Protein AF-A0AAJ7SIP5-F1 (afdb_monomer_lite)

Sequence (105 aa):
MAARHVEEKEQEVKRLQAKYRQQITDLNSKSATFYKLSSDSFNLTAQEAESKLPKGPYVPVCGDLQGVVLSCYNNSGGQTLNCSAVAKQYMQCVNSAKQLLGKAS

Radius of gyration: 36.36 Å; chains: 1; bounding box: 70×30×94 Å

Foldseek 3Di:
DVVVVVVVVVVVVVVVVVVVVVVVVVVVVVVVVVVVVVVVVVVVVVVVVVVPPPPDDDDDQLVVLVVVLVVQCVPCPPVNVVSVVSVVVSVVSVVVVCVVVVVVD

Secondary structure (DSSP, 8-state):
-HHHHHHHHHHHHHHHHHHHHHHHHHHHHHHHHHHHHHHHHHHHHHHHHHHHS--S----TTHHHHHHHHHHHHHSTT-GGGGHHHHHHHHHHHHHHHHHHTT--

pLDDT: mean 91.19, std 10.36, range [43.22, 98.38]

Organism: Petromyzon marinus (NCBI:txid7757)

Structure (mmCIF, N/CA/C/O backbone):
data_AF-A0AAJ7SIP5-F1
#
_entry.id   AF-A0AAJ7SIP5-F1
#
loop_
_atom_site.group_PDB
_atom_site.id
_atom_site.type_symbol
_atom_site.label_atom_id
_atom_site.label_alt_id
_atom_site.label_comp_id
_atom_site.label_asym_id
_atom_site.label_entity_id
_atom_site.label_seq_id
_atom_site.pdbx_PDB_ins_code
_atom_site.Cartn_x
_atom_site.Cartn_y
_atom_site.Cartn_z
_atom_site.occupancy
_atom_site.B_iso_or_equiv
_atom_site.auth_seq_id
_atom_site.auth_comp_id
_atom_site.auth_asym_id
_atom_site.auth_atom_id
_atom_site.pdbx_PDB_model_num
ATOM 1 N N . MET A 1 1 ? 36.813 2.723 -61.925 1.00 63.69 1 MET A N 1
ATOM 2 C CA . MET A 1 1 ? 37.309 2.665 -60.529 1.00 63.69 1 MET A CA 1
ATOM 3 C C . MET A 1 1 ? 36.308 3.272 -59.545 1.00 63.69 1 MET A C 1
ATOM 5 O O . MET A 1 1 ? 35.931 2.569 -58.623 1.00 63.69 1 MET A O 1
ATOM 9 N N . ALA A 1 2 ? 35.791 4.490 -59.768 1.00 77.88 2 ALA A N 1
ATOM 10 C CA . ALA A 1 2 ? 34.805 5.131 -58.878 1.00 77.88 2 ALA A CA 1
ATOM 11 C C . ALA A 1 2 ? 33.551 4.279 -58.562 1.00 77.88 2 ALA A C 1
ATOM 13 O O . ALA A 1 2 ? 33.175 4.172 -57.402 1.00 77.88 2 ALA A O 1
ATOM 14 N N . ALA A 1 3 ? 32.960 3.604 -59.556 1.00 81.56 3 ALA A N 1
ATOM 15 C CA . ALA A 1 3 ? 31.771 2.761 -59.351 1.00 81.56 3 ALA A CA 1
ATOM 16 C C . ALA A 1 3 ? 32.008 1.570 -58.397 1.00 81.56 3 ALA A C 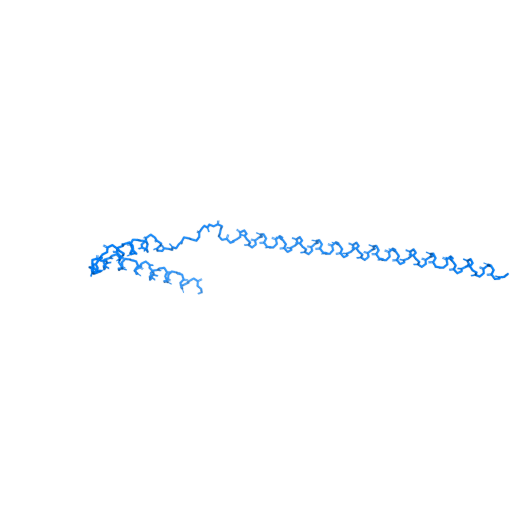1
ATOM 18 O O . ALA A 1 3 ? 31.153 1.259 -57.576 1.00 81.56 3 ALA A O 1
ATOM 19 N N . ARG A 1 4 ? 33.199 0.956 -58.443 1.00 83.38 4 ARG A N 1
ATOM 20 C CA . ARG A 1 4 ? 33.565 -0.171 -57.569 1.00 83.38 4 ARG A CA 1
ATOM 21 C C . ARG A 1 4 ? 33.703 0.261 -56.105 1.00 83.38 4 ARG A C 1
ATOM 23 O O . ARG A 1 4 ? 33.255 -0.445 -55.213 1.00 83.38 4 ARG A O 1
ATOM 30 N N . HIS A 1 5 ? 34.259 1.449 -55.866 1.00 87.94 5 HIS A N 1
ATOM 31 C CA . HIS A 1 5 ? 34.355 2.012 -54.516 1.00 87.94 5 HIS A CA 1
ATOM 32 C C . HIS A 1 5 ? 32.979 2.342 -53.922 1.00 87.94 5 HIS A C 1
ATOM 34 O O . HIS A 1 5 ? 32.789 2.199 -52.717 1.00 87.94 5 HIS A O 1
ATOM 40 N N . VAL A 1 6 ? 32.022 2.782 -54.746 1.00 93.00 6 VAL A N 1
ATOM 41 C CA . VAL A 1 6 ? 30.641 3.025 -54.298 1.00 93.00 6 VAL A CA 1
ATOM 42 C C . VAL A 1 6 ? 29.987 1.713 -53.867 1.00 93.00 6 VAL A C 1
ATOM 44 O O . VAL A 1 6 ? 29.468 1.636 -52.758 1.00 93.00 6 VAL A O 1
ATOM 47 N N . GLU A 1 7 ? 30.097 0.662 -54.679 1.00 92.62 7 GLU A N 1
ATOM 48 C CA . GLU A 1 7 ? 29.518 -0.652 -54.376 1.00 92.62 7 GLU A CA 1
ATOM 49 C C . GLU A 1 7 ? 30.100 -1.274 -53.092 1.00 92.62 7 GLU A C 1
ATOM 51 O O . GLU A 1 7 ? 29.358 -1.762 -52.238 1.00 92.62 7 GLU A O 1
ATOM 56 N N . GLU A 1 8 ? 31.418 -1.186 -52.892 1.00 93.50 8 GLU A N 1
ATOM 57 C CA . GLU A 1 8 ? 32.083 -1.653 -51.666 1.00 93.50 8 GLU A CA 1
ATOM 58 C C . GLU A 1 8 ? 31.585 -0.899 -50.418 1.00 93.50 8 GLU A C 1
ATOM 60 O O . GLU A 1 8 ? 31.355 -1.499 -49.363 1.00 93.50 8 GLU A O 1
ATOM 65 N N . LYS A 1 9 ? 31.357 0.419 -50.526 1.00 95.00 9 LYS A N 1
ATOM 66 C CA . LYS A 1 9 ? 30.785 1.217 -49.430 1.00 95.00 9 LYS A CA 1
ATOM 67 C C . LYS A 1 9 ? 29.325 0.869 -49.163 1.00 95.00 9 LYS A C 1
ATOM 69 O O . LYS A 1 9 ? 28.940 0.779 -47.999 1.00 95.00 9 LYS A O 1
ATOM 74 N N . GLU A 1 10 ? 28.524 0.632 -50.197 1.00 95.81 10 GLU A N 1
ATOM 75 C CA . GLU A 1 10 ? 27.130 0.209 -50.041 1.00 95.81 10 GLU A CA 1
ATOM 76 C C . GLU A 1 10 ? 27.008 -1.155 -49.355 1.00 95.81 10 GLU A C 1
ATOM 78 O O . GLU A 1 10 ? 26.139 -1.342 -48.498 1.00 95.81 10 GLU A O 1
ATOM 83 N N . GLN A 1 11 ? 27.884 -2.107 -49.689 1.00 96.50 11 GLN A N 1
ATOM 84 C CA . GLN A 1 11 ? 27.924 -3.410 -49.024 1.00 96.50 11 GLN A CA 1
ATOM 85 C C . GLN A 1 11 ? 28.283 -3.277 -47.541 1.00 96.50 11 GLN A C 1
ATOM 87 O O . GLN A 1 11 ? 27.628 -3.892 -46.694 1.00 96.50 11 GLN A O 1
ATOM 92 N N . GLU A 1 12 ? 29.258 -2.428 -47.203 1.00 96.38 12 GLU A N 1
ATOM 93 C CA . GLU A 1 12 ? 29.626 -2.194 -45.806 1.00 96.38 12 GLU A CA 1
ATOM 94 C C . GLU A 1 12 ? 28.498 -1.514 -45.019 1.00 96.38 12 GLU A C 1
ATOM 96 O O . GLU A 1 12 ? 28.186 -1.931 -43.901 1.00 96.38 12 GLU A O 1
ATOM 101 N N . VAL A 1 13 ? 27.810 -0.532 -45.612 1.00 97.19 13 VAL A N 1
ATOM 102 C CA . VAL A 1 13 ? 26.632 0.102 -44.996 1.00 97.19 13 VAL A CA 1
ATOM 103 C C . VAL A 1 13 ? 25.537 -0.932 -44.725 1.00 97.19 13 VAL A C 1
ATOM 105 O O . VAL A 1 13 ? 25.010 -0.982 -43.612 1.00 97.19 13 VAL A O 1
ATOM 108 N N . LYS A 1 14 ? 25.230 -1.810 -45.690 1.00 97.56 14 LYS A N 1
ATOM 109 C CA . LYS A 1 14 ? 24.240 -2.888 -45.511 1.00 97.56 14 LYS A CA 1
ATOM 110 C C . LYS A 1 14 ? 24.640 -3.850 -44.390 1.00 97.56 14 LYS A C 1
ATOM 112 O O . LYS A 1 14 ? 23.797 -4.214 -43.567 1.00 97.56 14 LYS A O 1
ATOM 117 N N . ARG A 1 15 ? 25.921 -4.227 -44.315 1.00 97.50 15 ARG A N 1
ATOM 118 C CA . ARG A 1 15 ? 26.455 -5.112 -43.268 1.00 97.50 15 ARG A CA 1
ATOM 119 C C . ARG A 1 15 ? 26.320 -4.487 -41.879 1.00 97.50 15 ARG A C 1
ATOM 121 O O . ARG A 1 15 ? 25.844 -5.142 -40.950 1.00 97.50 15 ARG A O 1
ATOM 128 N N . LEU A 1 16 ? 26.698 -3.217 -41.739 1.00 97.94 16 LEU A N 1
ATOM 129 C CA . LEU A 1 16 ? 26.567 -2.475 -40.485 1.00 97.94 16 LEU A CA 1
ATOM 130 C C . LEU A 1 16 ? 25.100 -2.316 -40.086 1.00 97.94 16 LEU A C 1
ATOM 132 O O . LEU A 1 16 ? 24.746 -2.580 -38.938 1.00 97.94 16 LEU A O 1
ATOM 136 N N . GLN A 1 17 ? 24.229 -1.963 -41.030 1.00 97.75 17 GLN A N 1
ATOM 137 C CA . GLN A 1 17 ? 22.796 -1.833 -40.786 1.00 97.75 17 GLN A CA 1
ATOM 138 C C . GLN A 1 17 ? 22.179 -3.145 -40.286 1.00 97.75 17 GLN A C 1
ATOM 140 O O . GLN A 1 17 ? 21.404 -3.123 -39.329 1.00 97.75 17 GLN A O 1
ATOM 145 N N . ALA A 1 18 ? 22.532 -4.285 -40.887 1.00 97.94 18 ALA A N 1
ATOM 146 C CA . ALA A 1 18 ? 22.069 -5.594 -40.431 1.00 97.94 18 ALA A CA 1
ATOM 147 C C . ALA A 1 18 ? 22.542 -5.893 -38.999 1.00 97.94 18 ALA A C 1
ATOM 149 O O . ALA A 1 18 ? 21.733 -6.265 -38.146 1.00 97.94 18 ALA A O 1
ATOM 150 N N . LYS A 1 19 ? 23.825 -5.639 -38.706 1.00 98.06 19 LYS A N 1
ATOM 151 C CA . LYS A 1 19 ? 24.404 -5.827 -37.369 1.00 98.06 19 LYS A CA 1
ATOM 152 C C . LYS A 1 19 ? 23.703 -4.967 -36.313 1.00 98.06 19 LYS A C 1
ATOM 154 O O . LYS A 1 19 ? 23.313 -5.486 -35.269 1.00 98.06 19 LYS A O 1
ATOM 159 N N . TYR A 1 20 ? 23.508 -3.675 -36.577 1.00 98.12 20 TYR A N 1
ATOM 160 C CA . TYR A 1 20 ? 22.847 -2.773 -35.630 1.00 98.12 20 TYR A CA 1
ATOM 161 C C . TYR A 1 20 ? 21.376 -3.127 -35.426 1.00 98.12 20 TYR A C 1
ATOM 163 O O . TYR A 1 20 ? 20.903 -3.134 -34.292 1.00 98.12 20 TYR A O 1
ATOM 171 N N . ARG A 1 21 ? 20.652 -3.492 -36.492 1.00 98.25 21 ARG A N 1
ATOM 172 C CA . ARG A 1 21 ? 19.262 -3.961 -36.370 1.00 98.25 21 ARG A CA 1
ATOM 173 C C . ARG A 1 21 ? 19.156 -5.196 -35.483 1.00 98.25 21 ARG A C 1
ATOM 175 O O . ARG A 1 21 ? 18.259 -5.263 -34.645 1.00 98.25 21 ARG A O 1
ATOM 182 N N . GLN A 1 22 ? 20.081 -6.143 -35.628 1.00 98.06 22 GLN A N 1
ATOM 183 C CA . GLN A 1 22 ? 20.121 -7.328 -34.777 1.00 98.06 22 GLN A CA 1
ATOM 184 C C . GLN A 1 22 ? 20.394 -6.961 -33.312 1.00 98.06 22 GLN A C 1
ATOM 186 O O . GLN A 1 22 ? 19.694 -7.447 -32.429 1.00 98.06 22 GLN A O 1
ATOM 191 N N . GLN A 1 23 ? 21.349 -6.065 -33.049 1.00 98.12 23 GLN A N 1
ATOM 192 C CA . GLN A 1 23 ? 21.645 -5.598 -31.690 1.00 98.12 23 GLN A CA 1
ATOM 193 C C . GLN A 1 23 ? 20.451 -4.891 -31.041 1.00 98.12 23 GLN A C 1
ATOM 195 O O . GLN A 1 23 ? 20.131 -5.173 -29.892 1.00 98.12 23 GLN A O 1
ATOM 200 N N . ILE A 1 24 ? 19.761 -4.016 -31.776 1.00 98.31 24 ILE A N 1
ATOM 201 C CA . ILE A 1 24 ? 18.553 -3.335 -3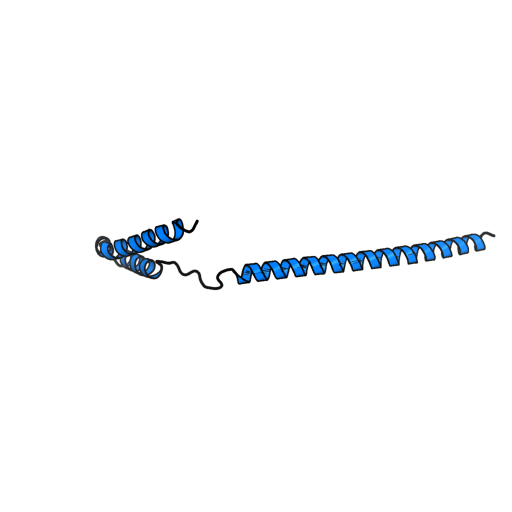1.288 1.00 98.31 24 ILE A CA 1
ATOM 202 C C . ILE A 1 24 ? 17.454 -4.354 -30.973 1.00 98.31 24 ILE A C 1
ATOM 204 O O . ILE A 1 24 ? 16.792 -4.251 -29.945 1.00 98.31 24 ILE A O 1
ATOM 208 N N . THR A 1 25 ? 17.277 -5.358 -31.833 1.00 98.38 25 THR A N 1
ATOM 209 C CA . THR A 1 25 ? 16.269 -6.408 -31.629 1.00 98.38 25 THR A CA 1
ATOM 210 C C . THR A 1 25 ? 16.561 -7.226 -30.371 1.00 98.38 25 THR A C 1
ATOM 212 O O . THR A 1 25 ? 15.663 -7.446 -29.561 1.00 98.38 25 THR A O 1
ATOM 215 N N . ASP A 1 26 ? 17.817 -7.631 -30.170 1.00 98.00 26 ASP A N 1
ATOM 216 C CA . ASP A 1 26 ? 18.250 -8.362 -28.974 1.00 98.00 26 ASP A CA 1
ATOM 217 C C . ASP A 1 26 ? 18.089 -7.521 -27.697 1.00 98.00 26 ASP A C 1
ATOM 219 O O . ASP A 1 26 ? 17.523 -7.993 -26.710 1.00 98.00 26 ASP A O 1
ATOM 223 N N . LEU A 1 27 ? 18.505 -6.249 -27.730 1.00 98.25 27 LEU A N 1
ATOM 224 C CA . LEU A 1 27 ? 18.346 -5.319 -26.609 1.00 98.25 27 LEU A CA 1
ATOM 225 C C . LEU A 1 27 ? 16.874 -5.112 -26.241 1.00 98.25 27 LEU A C 1
ATOM 227 O O . LEU A 1 27 ? 16.517 -5.218 -25.067 1.00 98.25 27 LEU A O 1
ATOM 231 N N . ASN A 1 28 ? 16.012 -4.872 -27.230 1.00 97.81 28 ASN A N 1
ATOM 232 C CA . ASN A 1 28 ? 14.579 -4.698 -27.005 1.00 97.81 28 ASN A CA 1
ATOM 233 C C . ASN A 1 28 ? 13.940 -5.973 -26.440 1.00 97.81 28 ASN A C 1
ATOM 235 O O . ASN A 1 28 ? 13.144 -5.895 -25.508 1.00 97.81 28 ASN A O 1
ATOM 239 N N . SER A 1 29 ? 14.321 -7.148 -26.950 1.00 98.06 29 SER A N 1
ATOM 240 C CA . SER A 1 29 ? 13.835 -8.442 -26.455 1.00 98.06 29 SER A CA 1
ATOM 241 C C . SER A 1 29 ? 14.218 -8.682 -24.989 1.00 98.06 29 SER A C 1
ATOM 243 O O . SER A 1 29 ? 13.373 -9.030 -24.155 1.00 98.06 29 SER A O 1
ATOM 245 N N . LYS A 1 30 ? 15.483 -8.421 -24.636 1.00 97.94 30 LYS A N 1
ATOM 246 C CA . LYS A 1 30 ? 15.976 -8.522 -23.255 1.00 97.94 30 LYS A CA 1
ATOM 247 C C . LYS A 1 30 ? 15.280 -7.530 -22.330 1.00 97.94 30 LYS A C 1
ATOM 249 O O . LYS A 1 30 ? 14.861 -7.913 -21.240 1.00 97.94 30 LYS A O 1
ATOM 254 N N . SER A 1 31 ? 15.113 -6.284 -22.772 1.00 97.62 31 SER A N 1
ATOM 255 C CA . SER A 1 31 ? 14.414 -5.246 -22.009 1.00 97.62 31 SER A CA 1
ATOM 256 C C . SER A 1 31 ? 12.955 -5.624 -21.743 1.00 97.62 31 SER A C 1
ATOM 258 O O . SER A 1 31 ? 12.515 -5.573 -20.595 1.00 97.62 31 SER A O 1
ATOM 260 N N . ALA A 1 32 ? 12.232 -6.098 -22.763 1.00 98.00 32 ALA A N 1
ATOM 261 C CA . ALA A 1 32 ? 10.849 -6.548 -22.621 1.00 98.00 32 ALA A CA 1
ATOM 262 C C . ALA A 1 32 ? 10.726 -7.731 -21.649 1.00 98.00 32 ALA A C 1
ATOM 264 O O . ALA A 1 32 ? 9.839 -7.749 -20.795 1.00 98.00 32 ALA A O 1
ATOM 265 N N . THR A 1 33 ? 11.648 -8.693 -21.735 1.00 97.25 33 THR A N 1
ATOM 266 C CA . THR A 1 33 ? 11.688 -9.848 -20.828 1.00 97.25 33 THR A CA 1
ATOM 267 C C . THR A 1 33 ? 11.942 -9.414 -19.387 1.00 97.25 33 THR A C 1
ATOM 269 O O . THR A 1 33 ? 11.233 -9.843 -18.479 1.00 97.25 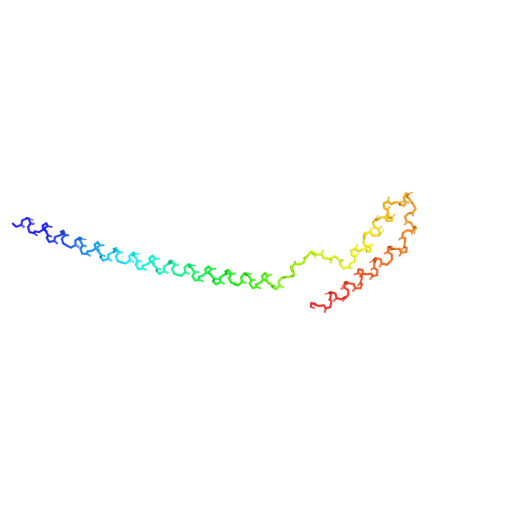33 THR A O 1
ATOM 272 N N . PHE A 1 34 ? 12.915 -8.527 -19.170 1.00 97.44 34 PHE A N 1
ATOM 273 C CA . PHE A 1 34 ? 13.235 -8.009 -17.843 1.00 97.44 34 PHE A CA 1
ATOM 274 C C . PHE A 1 34 ? 12.073 -7.218 -17.236 1.00 97.44 34 PHE A C 1
ATOM 276 O O . PHE A 1 34 ? 11.728 -7.427 -16.071 1.00 97.44 34 PHE A O 1
ATOM 283 N N . TYR A 1 35 ? 11.442 -6.346 -18.028 1.00 97.44 35 TYR A N 1
ATOM 284 C CA . TYR A 1 35 ? 10.282 -5.576 -17.589 1.00 97.44 35 TYR A CA 1
ATOM 285 C C . TYR A 1 35 ? 9.130 -6.496 -17.187 1.00 97.44 35 TYR A C 1
ATOM 287 O O . TYR A 1 35 ? 8.560 -6.330 -16.110 1.00 97.44 35 TYR A O 1
ATOM 295 N N . LYS A 1 36 ? 8.839 -7.511 -18.009 1.00 97.69 36 LYS A N 1
ATOM 296 C CA . LYS A 1 36 ? 7.798 -8.495 -17.715 1.00 97.69 36 LYS A CA 1
ATOM 297 C C . LYS A 1 36 ? 8.081 -9.245 -16.413 1.00 97.69 36 LYS A C 1
ATOM 299 O O . LYS A 1 36 ? 7.238 -9.233 -15.529 1.00 97.69 36 LYS A O 1
ATOM 304 N N . LEU A 1 37 ? 9.271 -9.832 -16.263 1.00 97.50 37 LEU A N 1
ATOM 305 C CA . LEU A 1 37 ? 9.648 -10.559 -15.043 1.00 97.50 37 LEU A CA 1
ATOM 306 C C . LEU A 1 37 ? 9.561 -9.674 -13.794 1.00 97.50 37 LEU A C 1
ATOM 308 O O . LEU A 1 37 ? 9.062 -10.113 -12.760 1.00 97.50 37 LEU A O 1
ATOM 312 N N . SER A 1 38 ? 10.011 -8.422 -13.899 1.00 95.69 38 SER A N 1
ATOM 313 C CA . SER A 1 38 ? 9.948 -7.462 -12.793 1.00 95.69 38 SER A CA 1
ATOM 314 C C . SER A 1 38 ? 8.503 -7.118 -12.430 1.00 95.69 38 SER A C 1
ATOM 316 O O . SER A 1 38 ? 8.145 -7.144 -11.254 1.00 95.69 38 SER A O 1
ATOM 318 N N . SER A 1 39 ? 7.659 -6.843 -13.430 1.00 96.94 39 SER A N 1
ATOM 319 C CA . SER A 1 39 ? 6.240 -6.555 -13.217 1.00 96.94 39 SER A CA 1
ATOM 320 C C . SER A 1 39 ? 5.504 -7.756 -12.629 1.00 96.94 39 SER A C 1
ATOM 322 O O . SER A 1 39 ? 4.719 -7.584 -11.702 1.00 96.94 39 SER A O 1
ATOM 324 N N . ASP A 1 40 ? 5.756 -8.960 -13.139 1.00 97.19 40 ASP A N 1
ATOM 325 C CA . ASP A 1 40 ? 5.122 -10.188 -12.661 1.00 97.19 40 ASP A CA 1
ATOM 326 C C . ASP A 1 40 ? 5.524 -10.463 -11.205 1.00 97.19 40 ASP A C 1
ATOM 328 O O . ASP A 1 40 ? 4.664 -10.699 -10.360 1.00 97.19 40 ASP A O 1
ATOM 332 N N . SER A 1 41 ? 6.814 -10.341 -10.871 1.00 95.81 41 SER A N 1
ATOM 333 C CA . SER A 1 41 ? 7.302 -10.513 -9.498 1.00 95.81 41 SER A CA 1
ATOM 334 C C . SER A 1 41 ? 6.719 -9.473 -8.535 1.00 95.81 41 SER A C 1
ATOM 336 O O . SER A 1 41 ? 6.329 -9.831 -7.420 1.00 95.81 41 SER A O 1
ATOM 338 N N . PHE A 1 42 ? 6.632 -8.205 -8.950 1.00 96.62 42 PHE A N 1
ATOM 339 C CA . PHE A 1 42 ? 6.009 -7.152 -8.148 1.00 96.62 42 PHE A CA 1
ATOM 340 C C . PHE A 1 42 ? 4.527 -7.446 -7.911 1.00 96.62 42 PHE A C 1
ATOM 342 O O . PHE A 1 42 ? 4.079 -7.448 -6.767 1.00 96.62 42 PHE A O 1
ATOM 349 N N . ASN A 1 43 ? 3.784 -7.757 -8.975 1.00 96.88 43 ASN A N 1
ATOM 350 C CA . ASN A 1 43 ? 2.354 -8.046 -8.902 1.00 96.88 43 ASN A CA 1
ATOM 351 C C . ASN A 1 43 ? 2.062 -9.263 -8.018 1.00 96.88 43 ASN A C 1
ATOM 353 O O . ASN A 1 43 ? 1.128 -9.221 -7.224 1.00 96.88 43 ASN A O 1
ATOM 357 N N . LEU A 1 44 ? 2.871 -10.321 -8.105 1.00 96.62 44 LEU A N 1
ATOM 358 C CA . LEU A 1 44 ? 2.749 -11.488 -7.229 1.00 96.62 44 LEU A CA 1
ATOM 359 C C . LEU A 1 44 ? 2.969 -11.113 -5.762 1.00 96.62 44 LEU A C 1
ATOM 361 O O . LEU A 1 44 ? 2.171 -11.482 -4.903 1.00 96.62 44 LEU A O 1
ATOM 365 N N . THR A 1 45 ? 4.010 -10.329 -5.484 1.00 94.25 45 THR A N 1
ATOM 366 C CA . THR A 1 45 ? 4.314 -9.872 -4.121 1.00 94.25 45 THR A CA 1
ATOM 367 C C . THR A 1 45 ? 3.200 -8.982 -3.570 1.00 94.25 45 THR A C 1
ATOM 369 O O . THR A 1 45 ? 2.795 -9.132 -2.417 1.00 94.25 45 THR A O 1
ATOM 372 N N . ALA A 1 46 ? 2.668 -8.079 -4.395 1.00 94.81 46 ALA A N 1
ATOM 373 C CA . ALA A 1 46 ? 1.560 -7.207 -4.032 1.00 94.81 46 ALA A CA 1
ATOM 374 C C . ALA A 1 46 ? 0.290 -8.015 -3.726 1.00 94.81 46 ALA A C 1
ATOM 376 O O . ALA A 1 46 ? -0.318 -7.821 -2.677 1.00 94.81 46 ALA A O 1
ATOM 377 N N . GLN A 1 47 ? -0.061 -8.984 -4.577 1.00 93.31 47 GLN A N 1
ATOM 378 C CA . GLN A 1 47 ? -1.206 -9.869 -4.349 1.00 93.31 47 GLN A CA 1
ATOM 379 C C . GLN A 1 47 ? -1.049 -10.701 -3.075 1.00 93.31 47 GLN A C 1
ATOM 381 O O . GLN A 1 47 ? -2.015 -10.883 -2.333 1.00 93.31 47 GLN A O 1
ATOM 386 N N . GLU A 1 48 ? 0.157 -11.193 -2.784 1.00 93.25 48 GLU A N 1
ATOM 387 C CA . GLU A 1 48 ? 0.412 -11.929 -1.549 1.00 93.25 48 GLU A CA 1
ATOM 388 C C . GLU A 1 48 ? 0.252 -11.023 -0.320 1.00 93.25 48 GLU A C 1
ATOM 390 O O . GLU A 1 48 ? -0.387 -11.424 0.657 1.00 93.25 48 GLU A O 1
ATOM 395 N N . ALA A 1 49 ? 0.755 -9.787 -0.374 1.00 91.62 49 ALA A N 1
ATOM 396 C CA . ALA A 1 49 ? 0.560 -8.803 0.687 1.00 91.62 49 ALA A CA 1
ATOM 397 C C . ALA A 1 49 ? -0.930 -8.488 0.895 1.00 91.62 49 ALA A C 1
ATOM 399 O O . ALA A 1 49 ? -1.432 -8.589 2.014 1.00 91.62 49 ALA A O 1
ATOM 400 N N . GLU A 1 50 ? -1.665 -8.203 -0.180 1.00 88.88 50 GLU A N 1
ATOM 401 C CA . GLU A 1 50 ? -3.112 -7.963 -0.144 1.00 88.88 50 GLU A CA 1
ATOM 402 C C . GLU A 1 50 ? -3.901 -9.178 0.362 1.00 88.88 50 GLU A C 1
ATOM 404 O O . GLU A 1 50 ? -4.926 -9.026 1.024 1.00 88.88 50 GLU A O 1
ATOM 409 N N . SER A 1 51 ? -3.433 -10.400 0.093 1.00 88.06 51 SER A N 1
ATOM 410 C CA . SER A 1 51 ? -4.074 -11.622 0.588 1.00 88.06 51 SER A CA 1
ATOM 411 C C . SER A 1 51 ? -3.991 -11.772 2.108 1.00 88.06 51 SER A C 1
ATOM 413 O O . SER A 1 51 ? -4.893 -12.360 2.705 1.00 88.06 51 SER A O 1
ATOM 415 N N . LYS A 1 52 ? -2.933 -11.222 2.719 1.00 87.50 52 LYS A N 1
ATOM 416 C CA . LYS A 1 52 ? -2.683 -11.249 4.166 1.00 87.50 52 LYS A CA 1
ATOM 417 C C . LYS A 1 52 ? -3.369 -10.098 4.898 1.00 87.50 52 LYS A C 1
ATOM 419 O O . LYS A 1 52 ? -3.534 -10.170 6.115 1.00 87.50 52 LYS A O 1
ATOM 424 N N . LEU A 1 53 ? -3.770 -9.046 4.184 1.00 85.06 53 LEU A N 1
ATOM 425 C CA . LEU A 1 53 ? -4.560 -7.971 4.767 1.00 85.06 53 LEU A CA 1
ATOM 426 C C . LEU A 1 53 ? -5.984 -8.466 5.069 1.00 85.06 53 LEU A C 1
ATOM 428 O O . LEU A 1 53 ? -6.564 -9.217 4.280 1.00 85.06 53 LEU A O 1
ATOM 432 N N . PRO A 1 54 ? -6.579 -8.054 6.201 1.00 79.69 54 PRO A N 1
ATOM 433 C CA . PRO A 1 54 ? -7.959 -8.395 6.508 1.00 79.69 54 PRO A CA 1
ATOM 434 C C . PRO A 1 54 ? -8.889 -7.843 5.417 1.00 79.69 54 PRO A C 1
ATOM 436 O O . PRO A 1 54 ? -8.978 -6.636 5.214 1.00 79.69 54 PRO A O 1
ATOM 439 N N . LYS A 1 55 ? -9.602 -8.735 4.719 1.00 71.81 55 LYS A N 1
ATOM 440 C CA . LYS A 1 55 ? -10.500 -8.406 3.591 1.00 71.81 55 LYS A CA 1
ATOM 441 C C . LYS A 1 55 ? -11.925 -8.017 4.017 1.00 71.81 55 LYS A C 1
ATOM 443 O O . LYS A 1 55 ? -12.849 -8.073 3.211 1.00 71.81 55 LYS A O 1
ATOM 448 N N . GLY A 1 56 ? -12.125 -7.682 5.288 1.00 73.50 56 GLY A N 1
ATOM 449 C CA . GLY A 1 56 ? -13.440 -7.392 5.861 1.00 73.50 56 GLY A CA 1
ATOM 450 C C . GLY A 1 56 ? -13.665 -5.901 6.111 1.00 73.50 56 GLY A C 1
ATOM 451 O O . GLY A 1 56 ? -12.694 -5.148 6.221 1.00 73.50 56 GLY A O 1
ATOM 452 N N . PRO A 1 57 ? -14.931 -5.462 6.248 1.00 71.19 57 PRO A N 1
ATOM 453 C CA . PRO A 1 57 ? -15.214 -4.137 6.777 1.00 71.19 57 PRO A CA 1
ATOM 454 C C . PRO A 1 57 ? -14.543 -3.998 8.146 1.00 71.19 57 PRO A C 1
ATOM 456 O O . PRO A 1 57 ? -14.570 -4.922 8.960 1.00 71.19 57 PRO A O 1
ATOM 459 N N . TYR A 1 58 ? -13.927 -2.845 8.393 1.00 76.50 58 TYR A N 1
ATOM 460 C CA . TYR A 1 58 ? -13.401 -2.523 9.711 1.00 76.50 58 TYR A CA 1
ATOM 461 C C . TYR A 1 58 ? -14.555 -2.555 10.720 1.00 76.50 58 TYR A C 1
ATOM 463 O O . TYR A 1 58 ? -15.458 -1.721 10.657 1.00 76.50 58 TYR A O 1
ATOM 471 N N . VAL A 1 59 ? -14.532 -3.529 11.633 1.00 79.31 59 VAL A N 1
ATOM 472 C CA . VAL A 1 59 ? -15.502 -3.620 12.727 1.00 79.31 59 VAL A CA 1
ATOM 473 C C . VAL A 1 59 ? -14.863 -2.998 13.968 1.00 79.31 59 VAL A C 1
ATOM 475 O O . VAL A 1 59 ? -13.935 -3.585 14.533 1.00 79.31 59 VAL A O 1
ATOM 478 N N . PRO A 1 60 ? -15.305 -1.806 14.405 1.00 85.50 60 PRO A N 1
ATOM 479 C CA . PRO A 1 60 ? -14.806 -1.220 15.640 1.00 85.50 60 PRO A CA 1
ATOM 480 C C . PRO A 1 60 ? -15.171 -2.121 16.824 1.00 85.50 60 PRO A C 1
ATOM 482 O O . PRO A 1 60 ? -16.332 -2.476 17.004 1.00 85.50 60 PRO A O 1
ATOM 485 N N . VAL A 1 61 ? -14.181 -2.452 17.662 1.00 91.62 61 VAL A N 1
ATOM 486 C CA . VAL A 1 61 ? -14.324 -3.381 18.805 1.00 91.62 61 VAL A CA 1
ATOM 487 C C . VAL A 1 61 ? -15.508 -3.019 19.710 1.00 91.62 61 VAL A C 1
ATOM 489 O O . VAL A 1 61 ? -16.237 -3.894 20.159 1.00 91.62 61 VAL A O 1
ATOM 492 N N . CYS A 1 62 ? -15.716 -1.724 19.954 1.00 95.50 62 CYS A N 1
ATOM 493 C CA . CYS A 1 62 ? -16.798 -1.210 20.795 1.00 95.50 62 CYS A CA 1
ATOM 494 C C . CYS A 1 62 ? -17.922 -0.549 19.978 1.00 95.50 62 CYS A C 1
ATOM 496 O O . CYS A 1 62 ? -18.617 0.316 20.508 1.00 95.50 62 CYS A O 1
ATOM 498 N N . GLY A 1 63 ? -18.077 -0.911 18.698 1.00 93.88 63 GLY A N 1
ATOM 499 C CA . GLY A 1 63 ? -18.979 -0.260 17.742 1.00 93.88 63 GLY A CA 1
ATOM 500 C C . GLY A 1 63 ? -20.441 -0.227 18.174 1.00 93.88 63 GLY A C 1
ATOM 501 O O . GLY A 1 63 ? -21.066 0.832 18.151 1.00 93.88 63 GLY A O 1
ATOM 502 N N . ASP A 1 64 ? -20.965 -1.355 18.648 1.00 93.88 64 ASP A N 1
ATOM 503 C CA . ASP A 1 64 ? -22.356 -1.437 19.102 1.00 93.88 64 ASP A CA 1
ATOM 504 C C . ASP A 1 64 ? -22.594 -0.526 20.314 1.00 93.88 64 ASP A C 1
ATOM 506 O O . ASP A 1 64 ? -23.518 0.287 20.325 1.00 93.88 64 ASP A O 1
ATOM 510 N N . LEU A 1 65 ? -21.699 -0.579 21.310 1.00 96.12 65 LEU A N 1
ATOM 511 C CA . LEU A 1 65 ? -21.756 0.293 22.489 1.00 96.12 65 LEU A CA 1
ATOM 512 C C . LEU A 1 65 ? -21.611 1.770 22.115 1.00 96.12 65 LEU A C 1
ATOM 514 O O . LEU A 1 65 ? -22.295 2.609 22.697 1.00 96.12 65 LEU A O 1
ATOM 518 N N . GLN A 1 66 ? -20.762 2.092 21.137 1.00 96.06 66 GLN A N 1
ATOM 519 C CA . GLN A 1 66 ? -20.619 3.445 20.608 1.00 96.06 66 GLN A CA 1
ATOM 520 C C . GLN A 1 66 ? -21.940 3.940 20.006 1.00 96.06 66 GLN A C 1
ATOM 522 O O . GLN A 1 66 ? -22.363 5.058 20.304 1.00 96.06 66 GLN A O 1
ATOM 527 N N . GLY A 1 67 ? -22.623 3.105 19.217 1.00 96.00 67 GLY A N 1
ATOM 528 C CA . GLY A 1 67 ? -23.936 3.421 18.655 1.00 96.00 67 GLY A CA 1
ATOM 529 C C . GLY A 1 67 ? -24.986 3.694 19.734 1.00 96.00 67 GLY A C 1
ATOM 530 O O . GLY A 1 67 ? -25.687 4.707 19.678 1.00 96.00 67 GLY A O 1
ATOM 531 N N . VAL A 1 68 ? -25.054 2.843 20.764 1.00 95.69 68 VAL A N 1
ATOM 532 C CA . VAL A 1 68 ? -26.005 3.020 21.874 1.00 95.69 68 VAL A CA 1
ATOM 533 C C . VAL A 1 68 ? -25.684 4.275 22.697 1.00 95.69 68 VAL A C 1
ATOM 535 O O . VAL A 1 68 ? -26.601 5.024 23.037 1.00 95.69 68 VAL A O 1
ATOM 538 N N . VAL A 1 69 ? -24.406 4.560 22.982 1.00 96.44 69 VAL A N 1
ATOM 539 C CA . VAL A 1 69 ? -24.007 5.761 23.741 1.00 96.44 69 VAL A CA 1
ATOM 540 C C . VAL A 1 69 ? -24.381 7.041 22.994 1.00 96.44 69 VAL A C 1
ATOM 542 O O . VAL A 1 69 ? -24.928 7.965 23.595 1.00 96.44 69 VAL A O 1
ATOM 545 N N . LEU A 1 70 ? -24.134 7.078 21.680 1.00 95.88 70 LEU A N 1
ATOM 546 C CA . LEU A 1 70 ? -24.458 8.225 20.832 1.00 95.88 70 LEU A CA 1
ATOM 547 C C . LEU A 1 70 ? -25.969 8.430 20.754 1.00 95.88 70 LEU A C 1
ATOM 549 O O . LEU A 1 70 ? -26.448 9.546 20.945 1.00 95.88 70 LEU A O 1
ATOM 553 N N . SER A 1 71 ? -26.722 7.349 20.539 1.00 96.12 71 SER A N 1
ATOM 554 C CA . SER A 1 71 ? -28.184 7.394 20.529 1.00 96.12 71 SER A CA 1
ATOM 555 C C . SER A 1 71 ? -28.742 7.918 21.855 1.00 96.12 71 SER A C 1
ATOM 557 O O . SER A 1 71 ? -29.623 8.777 21.857 1.00 96.12 71 SER A O 1
ATOM 559 N N . CYS A 1 72 ? -28.189 7.479 22.991 1.00 96.06 72 CYS A N 1
ATOM 560 C CA . CYS A 1 72 ? -28.621 7.961 24.299 1.00 96.06 72 CYS A CA 1
ATOM 561 C C . CYS A 1 72 ? -28.407 9.471 24.445 1.00 96.06 72 CYS A C 1
ATOM 563 O O . CYS A 1 72 ? -29.348 10.185 24.788 1.00 96.06 72 CYS A O 1
ATOM 565 N N . TYR A 1 73 ? -27.206 9.980 24.149 1.00 95.31 73 TYR A N 1
ATOM 566 C CA . TYR A 1 73 ? -26.915 11.412 24.276 1.00 95.31 73 TYR A CA 1
ATOM 567 C C . TYR A 1 73 ? -27.740 12.279 23.319 1.00 95.31 73 TYR A C 1
ATOM 569 O O . TYR A 1 73 ? -28.231 13.328 23.729 1.00 95.31 73 TYR A O 1
ATOM 577 N N . ASN A 1 74 ? -27.965 11.820 22.085 1.00 94.94 74 ASN A N 1
ATOM 578 C CA . ASN A 1 74 ? -28.780 12.543 21.106 1.00 94.94 74 ASN A CA 1
ATOM 579 C C . ASN A 1 74 ? -30.254 12.652 21.527 1.00 94.94 74 ASN A C 1
ATOM 581 O O . ASN A 1 74 ? -30.904 13.652 21.237 1.00 94.94 74 ASN A O 1
ATOM 585 N N . ASN A 1 75 ? -30.771 11.644 22.233 1.00 93.75 75 ASN A N 1
ATOM 586 C CA . ASN A 1 75 ? -32.177 11.574 22.629 1.00 93.75 75 ASN A CA 1
ATOM 587 C C . ASN A 1 75 ? -32.450 12.063 24.060 1.00 93.75 75 ASN A C 1
ATOM 589 O O . ASN A 1 75 ? -33.604 12.090 24.479 1.00 93.75 75 ASN A O 1
ATOM 593 N N . SER A 1 76 ? -31.426 12.446 24.831 1.00 84.19 76 SER A N 1
ATOM 594 C CA . SER A 1 76 ? -31.595 12.749 26.261 1.00 84.19 76 SER A CA 1
ATOM 595 C C . SER A 1 76 ? -31.863 14.215 26.594 1.00 84.19 76 SER A C 1
ATOM 597 O O . SER A 1 76 ? -31.927 14.518 27.772 1.00 84.19 76 SER A O 1
ATOM 599 N N . GLY A 1 77 ? -32.075 15.125 25.632 1.00 80.56 77 GLY A N 1
ATOM 600 C CA . GLY A 1 77 ? -32.724 16.434 25.867 1.00 80.56 77 GLY A CA 1
ATOM 601 C C . GLY A 1 77 ? -32.294 17.213 27.129 1.00 80.56 77 GLY A C 1
ATOM 602 O O . GLY A 1 77 ? -33.146 17.721 27.852 1.00 80.56 77 GLY A O 1
ATOM 603 N N . GLY A 1 78 ? -30.993 17.258 27.447 1.00 79.81 78 GLY A N 1
ATOM 604 C CA . GLY A 1 78 ? -30.451 17.896 28.664 1.00 79.81 78 GLY A CA 1
ATOM 605 C C . GLY A 1 78 ? -30.365 17.002 29.917 1.00 79.81 78 GLY A C 1
ATOM 606 O O . GLY A 1 78 ? -29.676 17.343 30.872 1.00 79.81 78 GLY A O 1
ATOM 607 N N . GLN A 1 79 ? -30.970 15.818 29.901 1.00 89.62 79 GLN A N 1
ATOM 608 C CA . GLN A 1 79 ? -30.912 14.761 30.921 1.00 89.62 79 GLN A CA 1
ATOM 609 C C . GLN A 1 79 ? -29.785 13.745 30.653 1.00 89.62 79 GLN A C 1
ATOM 611 O O . GLN A 1 79 ? -29.949 12.532 30.805 1.00 89.62 79 GLN A O 1
ATOM 616 N N . THR A 1 80 ? -28.610 14.228 30.252 1.00 90.75 80 THR A N 1
ATOM 617 C CA . THR A 1 80 ? -27.469 13.397 29.819 1.00 90.75 80 THR A CA 1
ATOM 618 C C . THR A 1 80 ? -26.934 12.461 30.909 1.00 90.75 80 THR A C 1
ATOM 620 O O . THR A 1 80 ? -26.315 11.439 30.607 1.00 90.75 80 THR A O 1
ATOM 623 N N . LEU A 1 81 ? -27.213 12.759 32.183 1.00 93.44 81 LEU A N 1
ATOM 624 C CA . LEU A 1 81 ? -26.871 11.905 33.325 1.00 93.44 81 LEU A CA 1
ATOM 625 C C . LEU A 1 81 ? -27.542 10.523 33.262 1.00 93.44 81 LEU A C 1
ATOM 627 O O . LEU A 1 81 ? -26.962 9.548 33.749 1.00 93.44 81 LEU A O 1
ATOM 631 N N . ASN A 1 82 ? -28.696 10.403 32.596 1.00 94.50 82 ASN A N 1
ATOM 632 C CA . ASN A 1 82 ? -29.373 9.119 32.387 1.00 94.50 82 ASN A CA 1
ATOM 633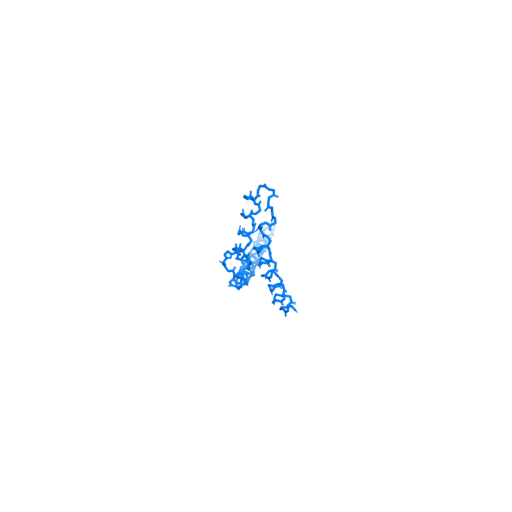 C C . ASN A 1 82 ? -28.555 8.167 31.493 1.00 94.50 82 ASN A C 1
ATOM 635 O O . ASN A 1 82 ? -28.713 6.952 31.574 1.00 94.50 82 ASN A O 1
ATOM 639 N N . CYS A 1 83 ? -27.621 8.694 30.695 1.00 96.62 83 CYS A N 1
ATOM 640 C CA . CYS A 1 83 ? -26.719 7.907 29.853 1.00 96.62 83 CYS A CA 1
ATOM 641 C C . CYS A 1 83 ? -25.458 7.420 30.585 1.00 96.62 83 CYS A C 1
ATOM 643 O O . CYS A 1 83 ? -24.642 6.711 29.998 1.00 96.62 83 CYS A O 1
ATOM 645 N N . SER A 1 84 ? -25.270 7.771 31.862 1.00 95.94 84 SER A N 1
ATOM 646 C CA . SER A 1 84 ? -24.052 7.451 32.627 1.00 95.94 84 SER A CA 1
ATOM 647 C C . SER A 1 84 ? -23.743 5.951 32.686 1.00 95.94 84 SER A C 1
ATOM 649 O O . SER A 1 84 ? -22.582 5.554 32.565 1.00 95.94 84 SER A O 1
ATOM 651 N N . ALA A 1 85 ? -24.771 5.108 32.808 1.00 96.31 85 ALA A N 1
ATOM 652 C CA . ALA A 1 85 ? -24.610 3.658 32.835 1.00 96.31 85 ALA A CA 1
ATOM 653 C C . ALA A 1 85 ? -24.034 3.118 31.515 1.00 96.31 85 ALA A C 1
ATOM 655 O O . ALA A 1 85 ? -23.041 2.387 31.534 1.00 96.31 85 ALA A O 1
ATOM 656 N N . VAL A 1 86 ? -24.599 3.520 30.369 1.00 96.56 86 VAL A N 1
ATOM 657 C CA . VAL A 1 86 ? -24.109 3.081 29.051 1.00 96.56 86 VAL A CA 1
ATOM 658 C C . VAL A 1 86 ? -22.757 3.710 28.706 1.00 96.56 86 VAL A C 1
ATOM 660 O O . VAL A 1 86 ? -21.887 3.035 28.158 1.00 96.56 86 VAL A O 1
ATOM 663 N N . ALA A 1 87 ? -22.513 4.958 29.114 1.00 96.75 87 ALA A N 1
ATOM 664 C CA . ALA A 1 87 ? -21.213 5.607 28.956 1.00 96.75 87 ALA A CA 1
ATOM 665 C C . ALA A 1 87 ? -20.103 4.861 29.709 1.00 96.75 87 ALA A C 1
ATOM 667 O O . ALA A 1 87 ? -19.023 4.632 29.161 1.00 96.75 87 ALA A O 1
ATOM 668 N N . LYS A 1 88 ? -20.383 4.402 30.936 1.00 97.69 88 LYS A N 1
ATOM 669 C CA . LYS A 1 88 ? -19.443 3.594 31.722 1.00 97.69 88 LYS A CA 1
ATOM 670 C C . LYS A 1 88 ? -19.130 2.260 31.040 1.00 97.69 88 LYS A C 1
ATOM 672 O O . LYS A 1 88 ? -17.964 1.873 30.996 1.00 97.69 88 LYS A O 1
ATOM 677 N N . GLN A 1 89 ? -20.135 1.587 30.480 1.00 96.94 89 GLN A N 1
ATOM 678 C CA . GLN A 1 89 ? -19.944 0.331 29.743 1.00 96.94 89 GLN A CA 1
ATOM 679 C C . GLN A 1 89 ? -19.100 0.531 28.477 1.00 96.94 89 GLN A C 1
ATOM 681 O O . GLN A 1 89 ? -18.151 -0.218 28.243 1.00 96.94 89 GLN A O 1
ATOM 686 N N . TYR A 1 90 ? -19.381 1.580 27.699 1.00 97.38 90 TYR A N 1
ATOM 687 C CA . TYR A 1 90 ? -18.572 1.935 26.532 1.00 97.38 90 TYR A CA 1
ATOM 688 C C . TYR A 1 90 ? -17.107 2.193 26.915 1.00 97.38 90 TYR A C 1
ATOM 690 O O . TYR A 1 90 ? -16.193 1.629 26.313 1.00 97.38 90 TYR A O 1
ATOM 698 N N . MET A 1 91 ? -16.869 2.972 27.974 1.00 96.44 91 MET A N 1
ATOM 699 C CA . MET A 1 91 ? -15.515 3.238 28.466 1.00 96.44 91 MET A CA 1
ATOM 700 C C . MET A 1 91 ? -14.785 1.977 28.941 1.00 96.44 91 MET A C 1
ATOM 702 O O . MET A 1 91 ? -13.585 1.843 28.701 1.00 96.44 91 MET A O 1
ATOM 706 N N . GLN A 1 92 ? -15.482 1.051 29.603 1.00 97.19 92 GLN A N 1
ATOM 707 C CA . GLN A 1 92 ? -14.904 -0.232 30.006 1.00 97.19 92 GLN A CA 1
ATOM 708 C C . GLN A 1 92 ? -14.449 -1.034 28.785 1.00 97.19 92 GLN A C 1
ATOM 710 O O . GLN A 1 92 ? -13.299 -1.466 28.756 1.00 97.19 92 GLN A O 1
ATOM 715 N N . CYS A 1 93 ? -15.291 -1.141 27.751 1.00 96.56 93 CYS A N 1
ATOM 716 C CA . CYS A 1 93 ? -14.920 -1.791 26.494 1.00 96.56 93 CYS A CA 1
ATOM 717 C C . CYS A 1 93 ? -13.671 -1.153 25.868 1.00 96.56 93 CYS A C 1
ATOM 719 O O . CYS A 1 93 ? -12.711 -1.856 25.554 1.00 96.56 93 CYS A O 1
ATOM 721 N N . VAL A 1 94 ? -13.637 0.180 25.750 1.00 95.44 94 VAL A N 1
ATOM 722 C CA . VAL A 1 94 ? -12.496 0.904 25.163 1.00 95.44 94 VAL A CA 1
ATOM 723 C C . VAL A 1 94 ? -11.213 0.656 25.954 1.00 95.44 94 VAL A C 1
ATOM 725 O O . VAL A 1 94 ? -10.158 0.429 25.365 1.00 95.44 94 VAL A O 1
ATOM 728 N N . ASN A 1 95 ? -11.281 0.681 27.284 1.00 95.31 95 ASN A N 1
ATOM 729 C CA . ASN A 1 95 ? -10.115 0.453 28.134 1.00 95.31 95 ASN A CA 1
ATOM 730 C C . ASN A 1 95 ? -9.619 -0.994 28.048 1.00 95.31 95 ASN A C 1
ATOM 732 O O . ASN A 1 95 ? -8.412 -1.212 27.950 1.00 95.31 95 ASN A O 1
ATOM 736 N N . SER A 1 96 ? -10.524 -1.972 28.024 1.00 94.31 96 SER A N 1
ATOM 737 C CA . SER A 1 96 ? -10.173 -3.376 27.801 1.00 94.31 96 SER A CA 1
ATOM 738 C C . SER A 1 96 ? -9.540 -3.583 26.424 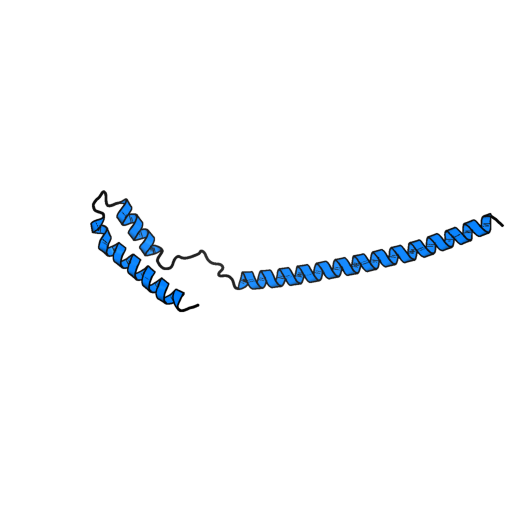1.00 94.31 96 SER A C 1
ATOM 740 O O . SER A 1 96 ? -8.487 -4.209 26.328 1.00 94.31 96 SER A O 1
ATOM 742 N N . ALA A 1 97 ? -10.107 -2.990 25.370 1.00 92.44 97 ALA A N 1
ATOM 743 C CA . ALA A 1 97 ? -9.555 -3.055 24.020 1.00 92.44 97 ALA A CA 1
ATOM 744 C C . ALA A 1 97 ? -8.152 -2.431 23.950 1.00 92.44 97 ALA A C 1
ATOM 746 O O . ALA A 1 97 ? -7.237 -3.041 23.403 1.00 92.44 97 ALA A O 1
ATOM 747 N N . LYS A 1 98 ? -7.943 -1.264 24.575 1.00 90.19 98 LYS A N 1
ATOM 748 C CA . LYS A 1 98 ? -6.620 -0.627 24.687 1.00 90.19 98 LYS A CA 1
ATOM 749 C C . LYS A 1 98 ? -5.605 -1.513 25.403 1.00 90.19 98 LYS A C 1
ATOM 751 O O . LYS A 1 98 ? -4.461 -1.573 24.973 1.00 90.19 98 LYS A O 1
ATOM 756 N N . GLN A 1 99 ? -6.000 -2.204 26.473 1.00 90.31 99 GLN A N 1
ATOM 757 C CA . GLN A 1 99 ? -5.103 -3.112 27.193 1.00 90.31 99 GLN A CA 1
ATOM 758 C C . GLN A 1 99 ? -4.759 -4.372 26.394 1.00 90.31 99 GLN A C 1
ATOM 760 O O . GLN A 1 99 ? -3.638 -4.859 26.501 1.00 90.31 99 GLN A O 1
ATOM 765 N N . LEU A 1 100 ? -5.703 -4.912 25.621 1.00 85.75 100 LEU A N 1
ATOM 766 C CA . LEU A 1 100 ? -5.469 -6.092 24.785 1.00 85.75 100 LEU A CA 1
ATOM 767 C C . LEU A 1 100 ? -4.610 -5.752 23.560 1.00 85.75 100 LEU A C 1
ATOM 769 O 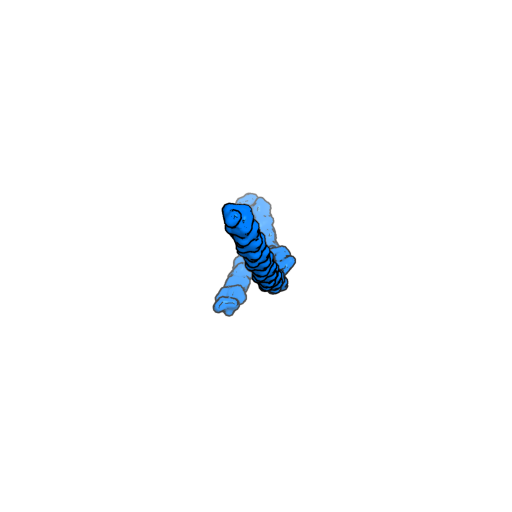O . LEU A 1 100 ? -3.670 -6.477 23.257 1.00 85.75 100 LEU A O 1
ATOM 773 N N . LEU A 1 101 ? -4.892 -4.629 22.897 1.00 79.12 101 LEU A N 1
ATOM 774 C CA . LEU A 1 101 ? -4.166 -4.188 21.702 1.00 79.12 101 LEU A CA 1
ATOM 775 C C . LEU A 1 101 ? -2.810 -3.551 22.039 1.00 79.12 101 LEU A C 1
ATOM 777 O O . LEU A 1 101 ? -1.839 -3.767 21.327 1.00 79.12 101 LEU A O 1
ATOM 781 N N . GLY A 1 102 ? -2.710 -2.819 23.151 1.00 64.88 102 GLY A N 1
ATOM 782 C CA . GLY A 1 102 ? -1.465 -2.190 23.610 1.00 64.88 102 GLY A CA 1
ATOM 783 C C . GLY A 1 102 ? -0.432 -3.159 24.196 1.00 64.88 102 GLY A C 1
ATOM 784 O O . GLY A 1 102 ? 0.689 -2.747 24.460 1.00 64.88 102 GLY A O 1
ATOM 785 N N . LYS A 1 103 ? -0.792 -4.433 24.406 1.00 55.47 103 LYS A N 1
ATOM 786 C CA . LYS A 1 103 ? 0.132 -5.514 24.798 1.00 55.47 103 LYS A CA 1
ATOM 787 C C . LYS A 1 103 ? 0.628 -6.349 23.611 1.00 55.47 103 LYS A C 1
ATOM 789 O O . LYS A 1 103 ? 1.448 -7.236 23.812 1.00 55.47 103 LYS A O 1
ATOM 794 N N . ALA A 1 104 ? 0.104 -6.105 22.409 1.00 50.78 104 ALA A N 1
ATOM 795 C CA . ALA A 1 104 ? 0.428 -6.847 21.192 1.00 50.78 104 ALA A CA 1
ATOM 796 C C . ALA A 1 104 ? 1.477 -6.134 20.308 1.00 50.78 104 ALA A C 1
ATOM 798 O O . ALA A 1 104 ? 1.603 -6.464 19.130 1.00 50.78 104 ALA A O 1
ATOM 799 N N . SER A 1 105 ? 2.202 -5.148 20.853 1.00 43.22 105 SER A N 1
ATOM 800 C CA . SER A 1 105 ? 3.329 -4.452 20.209 1.00 43.22 105 SER A CA 1
ATOM 801 C C . SER A 1 105 ? 4.622 -4.677 20.972 1.00 43.22 105 SER A C 1
ATOM 803 O O . SER A 1 105 ? 4.556 -4.705 22.221 1.00 43.22 105 SER A O 1
#

InterPro domains:
  IPR007964 MICOS complex subunit MIC19/MIC25 [PF05300] (3-52)
  IPR052632 MICOS complex subunit Mic19 [PTHR21588] (2-99)